Protein AF-A0A384LQB0-F1 (afdb_monomer)

Foldseek 3Di:
DPDFDKDWVVVVVVVVDDLPPPDVDQWQKFFAFPVRNPDTDRDDDPPTHTQKIWTDDDRWIKIAGCDPQKWKDWVNHTRDHRHIDTDDHGIMIIIRPGD

Mean predicted aligned error: 8.56 Å

Radius of gyration: 12.75 Å; Cα contacts (8 Å, |Δi|>4): 185; chains: 1; bounding box: 32×28×35 Å

InterPro domains:
  IPR000253 Forkhead-associated (FHA) domain [PF00498] (53-96)
  IPR008984 SMAD/FHA domain superfamily [SSF49879] (56-97)

pLDDT: mean 71.4, std 13.78, range [35.81, 89.88]

Structure (mmCIF, N/CA/C/O backbone):
data_AF-A0A384LQB0-F1
#
_entry.id   AF-A0A384LQB0-F1
#
loop_
_atom_site.group_PDB
_atom_site.id
_atom_site.type_symbol
_atom_site.label_atom_id
_atom_site.label_alt_id
_atom_site.label_comp_id
_atom_site.label_asym_id
_atom_site.label_entity_id
_atom_site.label_seq_id
_atom_site.pdbx_PDB_ins_code
_atom_site.Cartn_x
_atom_site.Cartn_y
_atom_site.Cartn_z
_atom_site.occupancy
_atom_site.B_iso_or_equiv
_atom_site.auth_seq_id
_atom_site.auth_comp_id
_atom_site.auth_asym_id
_atom_site.auth_atom_id
_atom_site.pdbx_PDB_model_num
ATOM 1 N N . MET A 1 1 ? -3.043 -16.211 -15.222 1.00 35.81 1 MET A N 1
ATOM 2 C CA . MET A 1 1 ? -3.783 -15.236 -14.394 1.00 35.81 1 MET A CA 1
ATOM 3 C C . MET A 1 1 ? -2.818 -14.682 -13.365 1.00 35.81 1 MET A C 1
ATOM 5 O O . MET A 1 1 ? -2.231 -15.481 -12.644 1.00 35.81 1 MET A O 1
ATOM 9 N N . LYS A 1 2 ? -2.581 -13.364 -13.353 1.00 44.59 2 LYS A N 1
ATOM 10 C CA . LYS A 1 2 ? -1.861 -12.737 -12.237 1.00 44.59 2 LYS A CA 1
ATOM 11 C C . LYS A 1 2 ? -2.767 -12.831 -11.001 1.00 44.59 2 LYS A C 1
ATOM 13 O O . LYS A 1 2 ? -3.976 -12.665 -11.155 1.00 44.59 2 LYS A O 1
ATOM 18 N N . PRO A 1 3 ? -2.239 -13.181 -9.823 1.00 44.94 3 PRO A N 1
ATOM 19 C CA . PRO A 1 3 ? -3.053 -13.225 -8.620 1.00 44.94 3 PRO A CA 1
ATOM 20 C C . PRO A 1 3 ? -3.556 -11.806 -8.310 1.00 44.94 3 PRO A C 1
ATOM 22 O O . PRO A 1 3 ? -2.745 -10.897 -8.160 1.00 44.94 3 PRO A O 1
ATOM 25 N N . ASN A 1 4 ? -4.879 -11.623 -8.227 1.00 49.72 4 ASN A N 1
ATOM 26 C CA . ASN A 1 4 ? -5.457 -10.455 -7.562 1.00 49.72 4 ASN A CA 1
ATOM 27 C C . ASN A 1 4 ? -5.171 -10.635 -6.073 1.00 49.72 4 ASN A C 1
ATOM 29 O O . ASN A 1 4 ? -5.742 -11.519 -5.432 1.00 49.72 4 ASN A O 1
ATOM 33 N N . ILE A 1 5 ? -4.205 -9.881 -5.553 1.00 56.53 5 ILE A N 1
ATOM 34 C CA . ILE A 1 5 ? -3.822 -9.953 -4.147 1.00 56.53 5 ILE A CA 1
ATOM 35 C C . ILE A 1 5 ? -4.367 -8.712 -3.457 1.00 56.53 5 ILE A C 1
ATOM 37 O O . ILE A 1 5 ? -3.813 -7.621 -3.562 1.00 56.53 5 ILE A O 1
ATOM 41 N N . THR A 1 6 ? -5.448 -8.918 -2.723 1.00 55.78 6 THR A N 1
ATOM 42 C CA . THR A 1 6 ? -6.064 -7.923 -1.855 1.00 55.78 6 THR A CA 1
ATOM 43 C C . THR A 1 6 ? -5.286 -7.826 -0.534 1.00 55.78 6 THR A C 1
ATOM 45 O O . THR A 1 6 ? -4.965 -8.838 0.102 1.00 55.78 6 THR A O 1
ATOM 48 N N . TRP A 1 7 ? -4.974 -6.606 -0.110 1.00 59.34 7 TRP A N 1
ATOM 49 C CA . TRP A 1 7 ? -4.277 -6.269 1.129 1.00 59.34 7 TRP A CA 1
ATOM 50 C C . TRP A 1 7 ? -5.161 -5.377 2.000 1.00 59.34 7 TRP A C 1
ATOM 52 O O . TRP A 1 7 ? -5.526 -4.282 1.611 1.00 59.34 7 TRP A O 1
ATOM 62 N N . GLY A 1 8 ? -5.494 -5.814 3.214 1.00 56.88 8 GLY A N 1
ATOM 63 C CA . GLY A 1 8 ? -6.117 -4.929 4.203 1.00 56.88 8 GLY A CA 1
ATOM 64 C C . GLY A 1 8 ? -5.057 -4.204 5.031 1.00 56.88 8 GLY A C 1
ATOM 65 O O . GLY A 1 8 ? -4.035 -4.813 5.371 1.00 56.88 8 GLY A O 1
ATOM 66 N N . LEU A 1 9 ? -5.317 -2.957 5.439 1.00 61.59 9 LEU A N 1
ATOM 67 C CA . LEU A 1 9 ? -4.462 -2.239 6.402 1.00 61.59 9 LEU A CA 1
ATOM 68 C C . LEU A 1 9 ? -4.221 -3.066 7.683 1.00 61.59 9 LEU A C 1
ATOM 70 O O . LEU A 1 9 ? -3.111 -3.109 8.206 1.00 61.59 9 LEU A O 1
ATOM 74 N N . GLN A 1 10 ? -5.219 -3.842 8.111 1.00 58.44 10 GLN A N 1
ATOM 75 C CA . GLN A 1 10 ? -5.114 -4.776 9.239 1.00 58.44 10 GLN A CA 1
ATOM 76 C C . GLN A 1 10 ? -4.007 -5.826 9.073 1.00 58.44 10 GLN A C 1
ATOM 78 O O . GLN A 1 10 ? -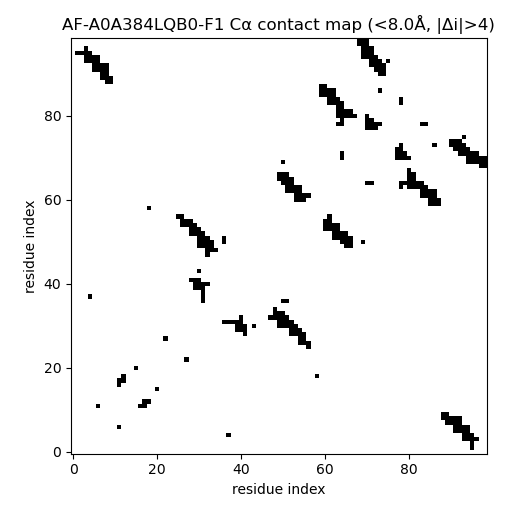3.399 -6.244 10.055 1.00 58.44 10 GLN A O 1
ATOM 83 N N . LYS A 1 11 ? -3.703 -6.259 7.844 1.00 60.44 11 LYS A N 1
ATOM 84 C CA . LYS A 1 11 ? -2.625 -7.224 7.585 1.00 60.44 11 LYS A CA 1
ATOM 85 C C . LYS A 1 11 ? -1.253 -6.572 7.750 1.00 60.44 11 LYS A C 1
ATOM 87 O O . LYS A 1 11 ? -0.345 -7.196 8.289 1.00 60.44 11 LYS A O 1
ATOM 92 N N . ILE A 1 12 ? -1.122 -5.310 7.342 1.00 61.00 12 ILE A N 1
ATOM 93 C CA . ILE A 1 12 ? 0.071 -4.488 7.590 1.00 61.00 12 ILE A CA 1
ATOM 94 C C . ILE A 1 12 ? 0.259 -4.328 9.107 1.00 61.00 12 ILE A C 1
ATOM 96 O O . ILE A 1 12 ? 1.338 -4.619 9.626 1.00 61.00 12 ILE A O 1
ATOM 100 N N . GLN A 1 13 ? -0.819 -4.011 9.830 1.00 58.31 13 GLN A N 1
ATOM 101 C CA . GLN A 1 13 ? -0.826 -3.927 11.293 1.00 58.31 13 GLN A CA 1
ATOM 102 C C . GLN A 1 13 ? -0.467 -5.258 11.976 1.00 58.31 13 GLN A C 1
ATOM 104 O O . GLN A 1 13 ? 0.340 -5.267 12.907 1.00 58.31 13 GLN A O 1
ATOM 109 N N . ALA A 1 14 ? -0.959 -6.394 11.472 1.00 55.53 14 ALA A N 1
ATOM 110 C CA . ALA A 1 14 ? -0.641 -7.730 11.985 1.00 55.53 14 ALA A CA 1
ATOM 111 C C . ALA A 1 14 ? 0.844 -8.113 11.835 1.00 55.53 14 ALA A C 1
ATOM 113 O O . ALA A 1 14 ? 1.352 -8.924 12.607 1.00 55.53 14 ALA A O 1
ATOM 114 N N . HIS A 1 15 ? 1.565 -7.501 10.891 1.00 58.78 15 HIS A N 1
ATOM 115 C CA . HIS A 1 15 ? 3.020 -7.632 10.759 1.00 58.78 15 HIS A CA 1
ATOM 116 C C . HIS A 1 15 ? 3.808 -6.704 11.710 1.00 58.78 15 HIS A C 1
ATOM 118 O O . HIS A 1 15 ? 5.012 -6.521 11.533 1.00 58.78 15 HIS A O 1
ATOM 124 N N . GLY A 1 16 ? 3.156 -6.147 12.740 1.00 51.03 16 GLY A N 1
ATOM 125 C CA . GLY A 1 16 ? 3.778 -5.328 13.790 1.00 51.03 16 GLY A CA 1
ATOM 126 C C . GLY A 1 16 ? 3.745 -3.819 13.528 1.00 51.03 16 GLY A C 1
ATOM 127 O O . GLY A 1 16 ? 4.444 -3.059 14.199 1.00 51.03 16 GLY A O 1
ATOM 128 N N . ILE A 1 17 ? 2.955 -3.374 12.551 1.00 58.12 17 ILE A N 1
ATOM 129 C CA . ILE A 1 17 ? 2.885 -1.977 12.102 1.00 58.12 17 ILE A CA 1
ATOM 130 C C . ILE A 1 17 ? 1.576 -1.351 12.588 1.00 58.12 17 ILE A C 1
ATOM 132 O O . ILE A 1 17 ? 0.664 -1.107 11.809 1.00 58.12 17 ILE A O 1
ATOM 136 N N . ALA A 1 18 ? 1.449 -1.142 13.894 1.00 57.41 18 ALA A N 1
ATOM 137 C CA . ALA A 1 18 ? 0.250 -0.566 14.487 1.00 57.41 18 ALA A CA 1
ATOM 138 C C . ALA A 1 18 ? 0.162 0.956 14.272 1.00 57.41 18 ALA A C 1
ATOM 140 O O . ALA A 1 18 ? 1.166 1.654 14.096 1.00 57.41 18 ALA A O 1
ATOM 141 N N . ASP A 1 19 ? -1.053 1.494 14.398 1.00 55.06 19 ASP A N 1
ATOM 142 C CA . ASP A 1 19 ? -1.332 2.936 14.368 1.00 55.06 19 ASP A CA 1
ATOM 143 C C . ASP A 1 19 ? -0.683 3.708 15.517 1.00 55.06 19 ASP A C 1
ATOM 145 O O . ASP A 1 19 ? -0.708 4.928 1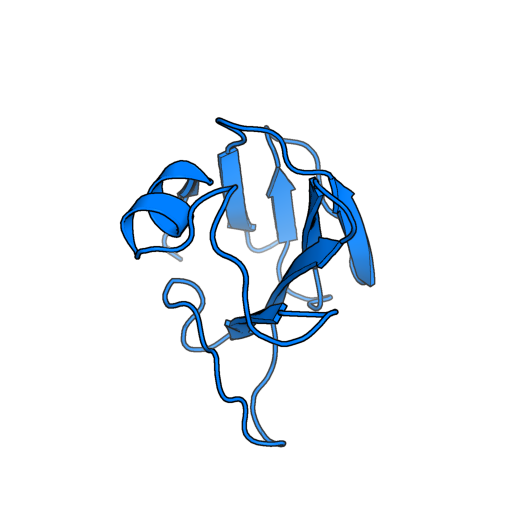5.527 1.00 55.06 19 ASP A O 1
ATOM 149 N N . ASN A 1 20 ? 0.006 3.062 16.448 1.00 52.47 20 ASN A N 1
ATOM 150 C CA . ASN A 1 20 ? 0.813 3.710 17.480 1.00 52.47 20 ASN A CA 1
ATOM 151 C C . ASN A 1 20 ? 2.299 3.327 17.416 1.00 52.47 20 ASN A C 1
ATOM 153 O O . ASN A 1 20 ? 3.059 3.737 18.294 1.00 52.47 20 ASN A O 1
ATOM 157 N N . THR A 1 21 ? 2.734 2.563 16.405 1.00 54.91 21 THR A N 1
ATOM 158 C CA . THR A 1 21 ? 4.153 2.243 16.238 1.00 54.91 21 THR A CA 1
ATOM 159 C C . THR A 1 21 ? 4.909 3.534 15.926 1.00 54.91 21 THR A C 1
ATOM 161 O O . THR A 1 21 ? 4.832 4.070 14.818 1.00 54.91 21 THR A O 1
ATOM 164 N N . ILE A 1 22 ? 5.630 4.049 16.927 1.00 48.88 22 ILE A N 1
ATOM 165 C CA . ILE A 1 22 ? 6.565 5.163 16.774 1.00 48.88 22 ILE A CA 1
ATOM 166 C C . ILE A 1 22 ? 7.801 4.597 16.094 1.00 48.88 22 ILE A C 1
ATOM 168 O O . ILE A 1 22 ? 8.670 3.988 16.721 1.00 48.88 22 ILE A O 1
ATOM 172 N N . TYR A 1 23 ? 7.872 4.777 14.787 1.00 54.31 23 TYR A N 1
ATOM 173 C CA . TYR A 1 23 ? 9.116 4.567 14.080 1.00 54.31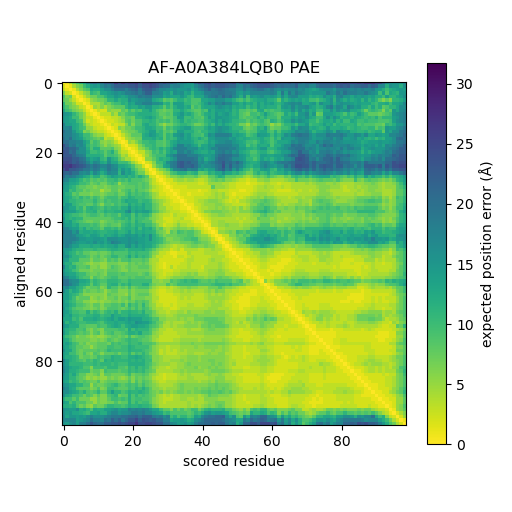 23 TYR A CA 1
ATOM 174 C C . TYR A 1 23 ? 10.044 5.737 14.397 1.00 54.31 23 TYR A C 1
ATOM 176 O O . TYR A 1 23 ? 9.632 6.892 14.346 1.00 54.31 23 TYR A O 1
ATOM 184 N N . ALA A 1 24 ? 11.290 5.438 14.767 1.00 45.06 24 ALA A N 1
ATOM 185 C CA . ALA A 1 24 ? 12.245 6.391 15.344 1.00 45.06 24 ALA A CA 1
ATOM 186 C C . ALA A 1 24 ? 12.670 7.551 14.412 1.00 45.06 24 ALA A C 1
ATOM 188 O O . ALA A 1 24 ? 13.578 8.306 14.741 1.00 45.06 24 ALA A O 1
ATOM 189 N N . THR A 1 25 ? 12.043 7.691 13.246 1.00 47.28 25 THR A N 1
ATOM 190 C CA . THR A 1 25 ? 12.294 8.746 12.264 1.00 47.28 25 THR A CA 1
ATOM 191 C C . THR A 1 25 ? 10.961 9.223 11.695 1.00 47.28 25 THR A C 1
ATOM 193 O O . THR A 1 25 ? 10.170 8.420 11.187 1.00 47.28 25 THR A O 1
ATOM 196 N N . GLU A 1 26 ? 10.711 10.534 11.766 1.00 45.78 26 GLU A N 1
ATOM 197 C CA . GLU A 1 26 ? 9.756 11.187 10.866 1.00 45.78 26 GLU A CA 1
ATOM 198 C C . GLU A 1 26 ? 10.008 10.698 9.430 1.00 45.78 26 GLU A C 1
ATOM 200 O O . GLU A 1 26 ? 11.156 10.604 8.996 1.00 45.78 26 GLU A O 1
ATOM 205 N N . GLY A 1 27 ? 8.943 10.354 8.700 1.00 55.94 27 GLY A N 1
ATOM 206 C CA . GLY A 1 27 ? 9.064 9.869 7.321 1.00 55.94 27 GLY A CA 1
ATOM 207 C C . GLY A 1 27 ? 9.307 8.366 7.182 1.00 55.94 27 GLY A C 1
ATOM 208 O O . GLY A 1 27 ? 9.887 7.932 6.190 1.00 55.94 27 GLY A O 1
ATOM 209 N N . THR A 1 28 ? 8.856 7.551 8.140 1.00 66.50 28 THR A N 1
ATOM 210 C CA . THR A 1 28 ? 8.906 6.095 7.971 1.00 66.50 28 THR A CA 1
ATOM 211 C C . THR A 1 28 ? 8.038 5.647 6.804 1.00 66.50 28 THR A C 1
ATOM 213 O O . THR A 1 28 ? 6.818 5.830 6.794 1.00 66.50 28 THR A O 1
ATOM 216 N N . GLN A 1 29 ? 8.716 5.054 5.826 1.00 74.12 29 GLN A N 1
ATOM 217 C CA . GLN A 1 29 ? 8.154 4.539 4.592 1.00 74.12 29 GLN A CA 1
ATOM 218 C C . GLN A 1 29 ? 8.229 3.016 4.587 1.00 74.12 29 GLN A C 1
ATOM 220 O O . GLN A 1 29 ? 9.280 2.419 4.820 1.00 74.12 29 GLN A O 1
ATOM 225 N N . ILE A 1 30 ? 7.101 2.394 4.288 1.00 78.06 30 ILE A N 1
ATOM 226 C CA . ILE A 1 30 ? 6.995 0.978 3.975 1.00 78.06 30 ILE A CA 1
ATOM 227 C C . ILE A 1 30 ? 6.942 0.879 2.462 1.00 78.06 30 ILE A C 1
ATOM 229 O O . ILE A 1 30 ? 6.088 1.497 1.825 1.00 78.06 30 ILE A O 1
ATOM 233 N N . ILE A 1 31 ? 7.848 0.103 1.889 1.00 79.56 31 ILE A N 1
ATOM 234 C CA . ILE A 1 31 ? 7.960 -0.039 0.444 1.00 79.56 31 ILE A CA 1
ATOM 235 C C . ILE A 1 31 ? 7.460 -1.413 0.027 1.00 79.56 31 ILE A C 1
ATOM 237 O O . ILE A 1 31 ? 7.798 -2.424 0.634 1.00 79.56 31 ILE A O 1
ATOM 241 N N . PHE A 1 32 ? 6.699 -1.444 -1.056 1.00 79.38 32 PHE A N 1
ATOM 242 C CA . PHE A 1 32 ? 6.341 -2.660 -1.770 1.00 79.38 32 PHE A CA 1
ATOM 243 C C . PHE A 1 32 ? 6.968 -2.558 -3.147 1.00 79.38 32 PHE A C 1
ATOM 245 O O . PHE A 1 32 ? 6.825 -1.546 -3.839 1.00 79.38 32 PHE A O 1
ATOM 252 N N . THR A 1 33 ? 7.716 -3.581 -3.530 1.00 81.31 33 THR A N 1
ATOM 253 C CA . THR A 1 33 ? 8.469 -3.589 -4.784 1.00 81.31 33 THR A CA 1
ATOM 254 C C . THR A 1 33 ? 7.683 -4.344 -5.843 1.00 81.31 33 THR A C 1
ATOM 256 O O . THR A 1 33 ? 6.819 -5.156 -5.520 1.00 81.31 33 THR A O 1
ATOM 259 N N . VAL A 1 34 ? 8.007 -4.139 -7.118 1.00 76.88 34 VAL A N 1
ATOM 260 C CA . VAL A 1 34 ? 7.381 -4.913 -8.208 1.00 76.88 34 VAL A CA 1
ATOM 261 C C . VAL A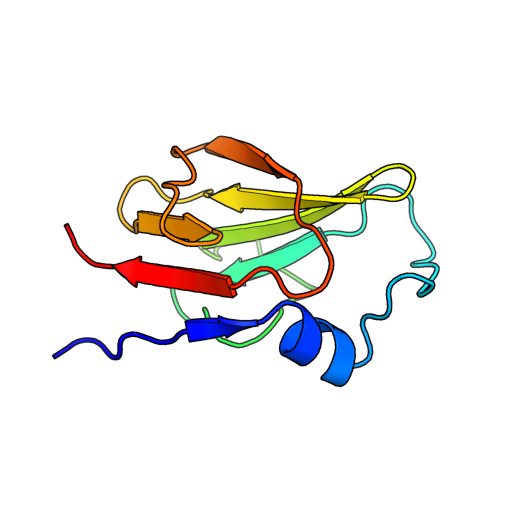 1 34 ? 7.625 -6.423 -8.043 1.00 76.88 34 VAL A C 1
ATOM 263 O O . VAL A 1 34 ? 6.777 -7.231 -8.411 1.00 76.88 34 VAL A O 1
ATOM 266 N N . THR A 1 35 ? 8.774 -6.815 -7.482 1.00 75.06 35 THR A N 1
ATOM 267 C CA . THR A 1 35 ? 9.176 -8.222 -7.311 1.00 75.06 35 THR A CA 1
ATOM 268 C C . THR A 1 35 ? 8.674 -8.863 -6.019 1.00 75.06 35 THR A C 1
ATOM 270 O O . THR A 1 35 ? 8.480 -10.077 -5.988 1.00 75.06 35 THR A O 1
ATOM 273 N N . SER A 1 36 ? 8.433 -8.061 -4.981 1.00 70.62 36 SER A N 1
ATOM 274 C CA . SER A 1 36 ? 7.915 -8.487 -3.678 1.00 70.62 36 SER A CA 1
ATOM 275 C C . SER A 1 36 ? 6.762 -7.585 -3.224 1.00 70.62 36 SER A C 1
ATOM 277 O O . SER A 1 36 ? 6.835 -6.952 -2.171 1.00 70.62 36 SER A O 1
ATOM 279 N N . PRO A 1 37 ? 5.664 -7.512 -3.986 1.00 65.12 37 PRO A N 1
ATOM 280 C CA . PRO A 1 37 ? 4.580 -6.578 -3.704 1.00 65.12 37 PRO A CA 1
ATOM 281 C C . PRO A 1 37 ? 3.687 -6.984 -2.533 1.00 65.12 37 PRO A C 1
ATOM 283 O O . PRO A 1 37 ? 2.775 -6.263 -2.149 1.00 65.12 37 PRO A O 1
ATOM 286 N N . TRP A 1 38 ? 3.936 -8.163 -1.973 1.00 64.56 38 TRP A N 1
ATOM 287 C CA . TRP A 1 38 ? 3.221 -8.733 -0.839 1.00 64.56 38 TRP A CA 1
ATOM 288 C C . TRP A 1 38 ? 4.092 -8.784 0.424 1.00 64.56 38 TRP A C 1
ATOM 290 O O . TRP A 1 38 ? 3.696 -9.397 1.413 1.00 64.56 38 TRP A O 1
ATOM 300 N N . ILE A 1 39 ? 5.297 -8.206 0.402 1.00 69.69 39 ILE A N 1
ATOM 301 C CA . ILE A 1 39 ? 6.194 -8.183 1.561 1.00 69.69 39 ILE A CA 1
ATOM 302 C C . ILE A 1 39 ? 6.648 -6.743 1.780 1.00 69.69 39 ILE A C 1
ATOM 304 O O . ILE A 1 39 ? 7.246 -6.171 0.869 1.00 69.69 39 ILE A O 1
ATOM 308 N N . PRO A 1 40 ? 6.404 -6.158 2.966 1.00 70.56 40 PRO A N 1
ATOM 309 C CA . PRO A 1 40 ? 6.942 -4.848 3.280 1.00 70.56 40 PRO A CA 1
ATOM 310 C C . PRO A 1 40 ? 8.473 -4.905 3.283 1.00 70.56 40 PRO A C 1
ATOM 312 O O . PRO A 1 40 ? 9.089 -5.741 3.949 1.00 70.56 40 PRO A O 1
ATOM 315 N N . VAL A 1 41 ? 9.085 -3.996 2.536 1.00 73.94 41 VAL A N 1
ATOM 316 C CA . VAL A 1 41 ? 10.529 -3.805 2.457 1.00 73.94 41 VAL A CA 1
ATOM 317 C C . VAL A 1 41 ? 10.883 -2.523 3.202 1.00 73.94 41 VAL A C 1
ATOM 319 O O . VAL A 1 41 ? 10.370 -1.450 2.897 1.00 73.94 41 VAL A O 1
ATOM 322 N N . PHE A 1 42 ? 11.775 -2.642 4.186 1.00 68.62 42 PHE A N 1
ATOM 323 C CA . PHE A 1 42 ? 12.248 -1.516 5.007 1.00 68.62 42 PHE A CA 1
ATOM 324 C C . PHE A 1 42 ? 13.638 -1.014 4.597 1.00 68.62 42 PHE A C 1
ATOM 326 O O . PHE A 1 42 ? 14.072 0.049 5.027 1.00 68.62 42 PHE A O 1
ATOM 333 N N . LYS A 1 43 ? 14.356 -1.793 3.782 1.00 68.19 43 LYS A N 1
ATOM 334 C CA . LYS A 1 43 ? 15.643 -1.422 3.192 1.00 68.19 43 LYS A CA 1
ATOM 335 C C . LYS A 1 43 ? 15.578 -1.675 1.699 1.00 68.19 43 LYS A C 1
ATOM 337 O O . LYS A 1 43 ? 15.460 -2.821 1.273 1.00 68.19 43 LYS A O 1
ATOM 342 N N . VAL A 1 44 ? 15.641 -0.602 0.930 1.00 67.75 44 VAL A N 1
ATOM 343 C CA . VAL A 1 44 ? 15.739 -0.643 -0.527 1.00 67.75 44 VAL A CA 1
ATOM 344 C C . VAL A 1 44 ? 17.186 -0.409 -0.934 1.00 67.75 44 VAL A C 1
ATOM 346 O O . VAL A 1 44 ? 17.861 0.441 -0.362 1.00 67.75 44 VAL A O 1
ATOM 349 N N . ASN A 1 45 ? 17.642 -1.180 -1.916 1.00 72.81 45 ASN A N 1
ATOM 350 C CA . ASN A 1 45 ? 18.857 -0.879 -2.666 1.00 72.81 45 ASN A CA 1
ATOM 351 C C . ASN A 1 45 ? 18.464 -0.030 -3.887 1.00 72.81 45 ASN A C 1
ATOM 353 O O . ASN A 1 45 ? 17.320 -0.122 -4.337 1.00 72.81 45 ASN A O 1
ATOM 357 N N . ASP A 1 46 ? 19.401 0.731 -4.454 1.00 69.62 46 ASP A N 1
ATOM 358 C CA . ASP A 1 46 ? 19.125 1.679 -5.550 1.00 69.62 46 ASP 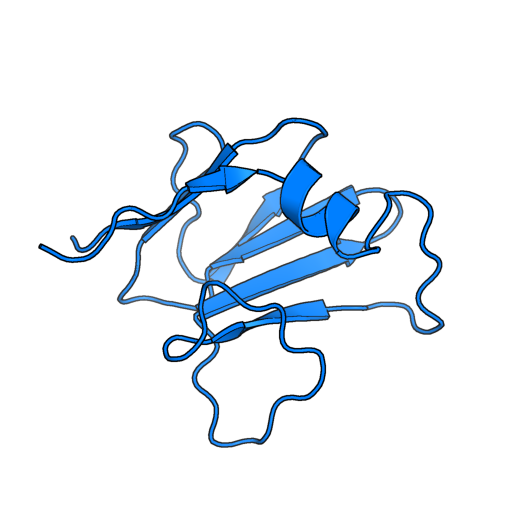A CA 1
ATOM 359 C C . ASP A 1 46 ? 18.511 1.027 -6.808 1.00 69.62 46 ASP A C 1
ATOM 361 O O . ASP A 1 46 ? 17.763 1.666 -7.542 1.00 69.62 46 ASP A O 1
ATOM 365 N N . ASP A 1 47 ? 18.749 -0.269 -7.025 1.00 74.06 47 ASP A N 1
ATOM 366 C CA . ASP A 1 47 ? 18.247 -1.014 -8.191 1.00 74.06 47 ASP A CA 1
ATOM 367 C C . ASP A 1 47 ? 16.797 -1.519 -8.049 1.00 74.06 47 ASP A C 1
ATOM 369 O O . ASP A 1 47 ? 16.252 -2.172 -8.948 1.00 74.06 47 ASP A O 1
ATOM 373 N N . VAL A 1 48 ? 16.149 -1.281 -6.907 1.00 74.69 48 VAL A N 1
ATOM 374 C CA . VAL A 1 48 ? 14.832 -1.853 -6.614 1.00 74.69 48 VAL A CA 1
ATOM 375 C C . VAL A 1 48 ? 13.711 -0.972 -7.166 1.00 74.69 48 VAL A C 1
ATOM 377 O O . VAL A 1 48 ? 13.491 0.148 -6.715 1.00 74.69 48 VAL A O 1
ATOM 380 N N . LYS A 1 49 ? 12.912 -1.522 -8.090 1.00 81.06 49 LYS A N 1
ATOM 381 C CA . LYS A 1 49 ? 11.687 -0.866 -8.574 1.00 81.06 49 LYS A CA 1
ATOM 382 C C . LYS A 1 49 ? 10.599 -0.865 -7.497 1.00 81.06 49 LYS A C 1
ATOM 384 O O . LYS A 1 49 ? 10.002 -1.908 -7.203 1.00 81.06 49 LYS A O 1
ATOM 389 N N . ILE A 1 50 ? 10.332 0.313 -6.944 1.00 80.81 50 ILE A N 1
ATOM 390 C CA . ILE A 1 50 ? 9.246 0.561 -5.993 1.00 80.81 50 ILE A CA 1
ATOM 391 C C . ILE A 1 50 ? 7.915 0.607 -6.748 1.00 80.81 50 ILE A C 1
ATOM 393 O O . ILE A 1 50 ? 7.798 1.272 -7.772 1.00 80.81 50 ILE A O 1
ATOM 397 N N . ALA A 1 51 ? 6.918 -0.107 -6.237 1.00 80.31 51 ALA A N 1
ATOM 398 C CA . ALA A 1 51 ? 5.562 -0.108 -6.768 1.00 80.31 51 ALA A CA 1
ATOM 399 C C . ALA A 1 51 ? 4.603 0.705 -5.894 1.00 80.31 51 ALA A C 1
ATOM 401 O O . ALA A 1 51 ? 3.846 1.522 -6.409 1.00 80.31 51 ALA A O 1
ATOM 402 N N . LEU A 1 52 ? 4.657 0.510 -4.575 1.00 83.75 52 LEU A N 1
ATOM 403 C CA . LEU A 1 52 ? 3.846 1.255 -3.616 1.00 83.75 52 LEU A CA 1
ATOM 404 C C . LEU A 1 52 ? 4.692 1.719 -2.443 1.00 83.75 52 LEU A C 1
ATOM 406 O O . LEU A 1 52 ? 5.627 1.038 -2.013 1.00 83.75 52 LEU A O 1
ATOM 410 N N . THR A 1 53 ? 4.307 2.857 -1.887 1.00 85.38 53 THR A N 1
ATOM 411 C CA . THR A 1 53 ? 4.840 3.345 -0.620 1.00 85.38 53 THR A CA 1
ATOM 412 C C . THR A 1 53 ? 3.687 3.615 0.331 1.00 85.38 53 THR A C 1
ATOM 414 O O . THR A 1 53 ? 2.766 4.343 -0.025 1.00 85.38 53 THR A O 1
ATOM 417 N N . LEU A 1 54 ? 3.746 3.065 1.544 1.00 84.88 54 LEU A N 1
ATOM 418 C CA . LEU A 1 54 ? 2.940 3.544 2.661 1.00 84.88 54 LEU A CA 1
ATOM 419 C C . LEU A 1 54 ? 3.806 4.424 3.550 1.00 84.88 54 LEU A C 1
ATOM 421 O O . LEU A 1 54 ? 4.831 3.978 4.057 1.00 84.88 54 LEU A O 1
ATOM 425 N N . THR A 1 55 ? 3.400 5.669 3.743 1.00 83.19 55 THR A N 1
ATOM 426 C CA . THR A 1 55 ? 4.087 6.606 4.629 1.00 83.19 55 THR A CA 1
ATOM 427 C C . THR A 1 55 ? 3.156 7.024 5.744 1.00 83.19 55 THR A C 1
ATOM 429 O O . THR A 1 55 ? 1.971 7.286 5.523 1.00 83.19 55 THR A O 1
ATOM 432 N N . ARG A 1 56 ? 3.705 7.128 6.948 1.00 77.69 56 ARG A N 1
ATOM 433 C CA . ARG A 1 56 ? 3.002 7.751 8.061 1.00 77.69 56 ARG A CA 1
ATOM 434 C C . ARG A 1 56 ? 3.384 9.225 8.135 1.00 77.69 56 ARG A C 1
ATOM 436 O O . ARG A 1 56 ? 4.570 9.547 8.173 1.00 77.69 56 ARG A O 1
ATOM 443 N N . HIS A 1 57 ? 2.391 10.107 8.133 1.00 76.81 57 HIS A N 1
ATOM 444 C CA . HIS A 1 57 ? 2.583 11.547 8.298 1.00 76.81 57 HIS A CA 1
ATOM 445 C C . HIS A 1 57 ? 1.579 12.073 9.320 1.00 76.81 57 HIS A C 1
ATOM 447 O O . HIS A 1 57 ? 0.379 11.823 9.178 1.00 76.81 57 HIS A O 1
ATOM 453 N N . GLU A 1 58 ? 2.084 12.790 10.327 1.00 76.56 58 GLU A N 1
ATOM 454 C CA . GLU A 1 58 ? 1.331 13.272 11.493 1.00 76.56 58 GLU A CA 1
ATOM 455 C C . GLU A 1 58 ? 0.633 12.105 12.222 1.00 76.56 58 GLU A C 1
ATOM 457 O O . GLU A 1 58 ? 1.285 11.385 12.976 1.00 76.56 58 GLU A O 1
ATOM 462 N N . GLU A 1 59 ? -0.640 11.825 11.955 1.00 73.19 59 GLU A N 1
ATOM 463 C CA . GLU A 1 59 ? -1.377 10.692 12.549 1.00 73.19 59 GLU A CA 1
ATOM 464 C C . GLU A 1 59 ? -2.115 9.840 11.508 1.00 73.19 59 GLU A C 1
ATOM 466 O O . GLU A 1 59 ? -2.942 9.001 11.851 1.00 73.19 59 GLU A O 1
ATOM 471 N N . ALA A 1 60 ? -1.822 10.040 10.222 1.00 78.12 60 ALA A N 1
ATOM 472 C CA . ALA A 1 60 ? -2.483 9.329 9.138 1.00 78.12 60 ALA A CA 1
ATOM 473 C C . ALA A 1 60 ? -1.503 8.472 8.335 1.00 78.12 60 ALA A C 1
ATOM 475 O O . ALA A 1 60 ? -0.355 8.855 8.078 1.00 78.12 60 ALA A O 1
ATOM 476 N N . TRP A 1 61 ? -2.001 7.322 7.889 1.00 83.75 61 TRP A N 1
ATOM 477 C CA . TRP A 1 61 ? -1.361 6.534 6.850 1.00 83.75 61 TRP A CA 1
ATOM 478 C C . TRP A 1 61 ? -1.720 7.098 5.484 1.00 83.75 61 TRP A C 1
ATOM 480 O O . TRP A 1 61 ? -2.865 7.460 5.216 1.00 83.75 61 TRP A O 1
ATOM 490 N N . TRP A 1 62 ? -0.728 7.154 4.610 1.00 86.88 62 TRP A N 1
ATOM 491 C CA . TRP A 1 62 ? -0.889 7.556 3.224 1.00 86.88 62 TRP A CA 1
ATOM 492 C C . TRP A 1 62 ? -0.299 6.481 2.333 1.00 86.88 62 TRP A C 1
ATOM 494 O O . TRP A 1 62 ? 0.824 6.040 2.574 1.00 86.88 62 TRP A O 1
ATOM 504 N N . ILE A 1 63 ? -1.028 6.093 1.296 1.00 87.25 63 ILE A N 1
ATOM 505 C CA . ILE A 1 63 ? -0.527 5.230 0.231 1.00 87.25 63 ILE A CA 1
ATOM 506 C C . ILE A 1 63 ? -0.164 6.073 -0.986 1.00 87.25 63 ILE A C 1
ATOM 508 O O . ILE A 1 63 ? -0.878 7.014 -1.328 1.00 87.25 63 ILE A O 1
ATOM 512 N N . ILE A 1 64 ? 0.950 5.741 -1.630 1.00 88.56 64 ILE A N 1
ATOM 513 C CA . ILE A 1 64 ? 1.431 6.371 -2.857 1.00 88.56 64 ILE A CA 1
ATOM 514 C C . ILE A 1 64 ? 1.670 5.272 -3.884 1.00 88.56 64 ILE A C 1
ATOM 516 O O . ILE A 1 64 ? 2.467 4.362 -3.637 1.00 88.56 64 ILE A O 1
ATOM 520 N N . ASN A 1 65 ? 1.009 5.375 -5.036 1.00 86.94 65 ASN A N 1
ATOM 521 C CA . ASN A 1 65 ? 1.302 4.526 -6.184 1.00 86.94 65 ASN A CA 1
ATOM 522 C C . ASN A 1 65 ? 2.534 5.058 -6.913 1.00 86.94 65 ASN A C 1
ATOM 524 O O . ASN A 1 65 ? 2.456 6.069 -7.593 1.00 86.94 65 ASN A O 1
ATOM 528 N N . GLN A 1 66 ? 3.678 4.396 -6.771 1.00 85.25 66 GLN A N 1
ATOM 529 C CA . GLN A 1 66 ? 4.919 4.794 -7.451 1.00 85.25 66 GLN A CA 1
ATOM 530 C C . GLN A 1 66 ? 5.022 4.187 -8.858 1.00 85.25 66 GLN A C 1
ATOM 532 O O . GLN A 1 66 ? 5.990 4.432 -9.576 1.00 85.25 66 GLN A O 1
ATOM 537 N N . SER A 1 67 ? 4.046 3.369 -9.261 1.00 79.81 67 SER A N 1
ATOM 538 C CA . SER A 1 67 ? 4.037 2.711 -10.558 1.00 79.81 67 SER A CA 1
ATOM 539 C C . SER A 1 67 ? 3.112 3.401 -11.553 1.00 79.81 67 SER A C 1
ATOM 541 O O . SER A 1 67 ? 1.977 3.750 -11.244 1.00 79.81 67 SER A O 1
ATOM 543 N N . THR A 1 68 ? 3.582 3.522 -12.794 1.00 80.50 68 THR A N 1
ATOM 544 C CA . THR A 1 68 ? 2.759 3.869 -13.963 1.00 80.50 68 THR A CA 1
ATOM 545 C C . THR A 1 68 ? 2.228 2.639 -14.705 1.00 80.50 68 THR A C 1
ATOM 547 O O . THR A 1 68 ? 1.415 2.779 -15.612 1.00 80.50 68 THR A O 1
ATOM 550 N N . GLU A 1 69 ? 2.694 1.441 -14.345 1.00 77.38 69 GLU A N 1
ATOM 551 C CA . GLU A 1 69 ? 2.358 0.174 -15.010 1.00 77.38 69 GLU A CA 1
ATOM 552 C C . GLU A 1 69 ? 1.330 -0.648 -14.222 1.00 77.38 69 GLU A C 1
ATOM 554 O O . GLU A 1 69 ? 0.592 -1.440 -14.806 1.00 77.38 69 GLU A O 1
ATOM 559 N N . TYR A 1 70 ? 1.292 -0.482 -12.897 1.00 74.81 70 TYR A N 1
ATOM 560 C CA . TYR A 1 70 ? 0.409 -1.226 -12.003 1.00 74.81 70 TYR A CA 1
ATOM 561 C C . TYR A 1 70 ? -0.617 -0.289 -11.374 1.00 74.81 70 TYR A C 1
ATOM 563 O O . TYR A 1 70 ? -0.266 0.737 -10.788 1.00 74.81 70 TYR A O 1
ATOM 571 N N . CYS A 1 71 ? -1.892 -0.665 -11.467 1.00 78.75 71 CYS A N 1
ATOM 572 C CA . CYS A 1 71 ? -2.959 0.051 -10.788 1.00 78.75 71 CYS A CA 1
ATOM 573 C C . CYS A 1 71 ? -3.043 -0.385 -9.315 1.00 78.75 71 CYS A C 1
ATOM 575 O O . CYS A 1 71 ? -2.803 -1.548 -8.964 1.00 78.75 71 CYS A O 1
ATOM 577 N N . CYS A 1 72 ? -3.363 0.586 -8.464 1.00 82.75 72 CYS A N 1
ATO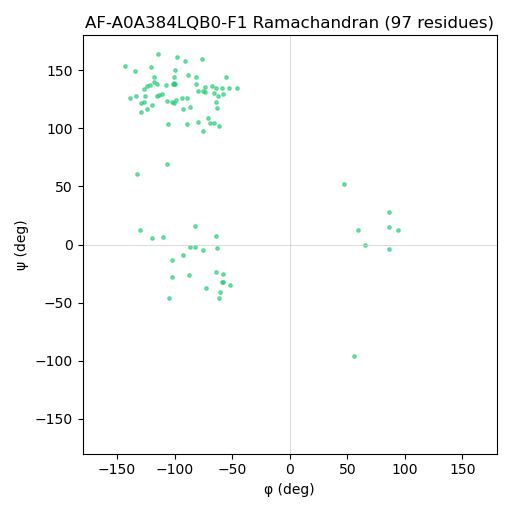M 578 C CA . CYS A 1 72 ? -3.672 0.417 -7.055 1.00 82.75 72 CYS A CA 1
ATOM 579 C C . CYS A 1 72 ? -5.054 1.011 -6.801 1.00 82.75 72 CYS A C 1
ATOM 581 O O . CYS A 1 72 ? -5.326 2.120 -7.267 1.00 82.75 72 CYS A O 1
ATOM 583 N N . THR A 1 73 ? -5.890 0.327 -6.032 1.00 86.00 73 THR A N 1
ATOM 584 C CA . THR A 1 73 ? -7.153 0.867 -5.530 1.00 86.00 73 THR A CA 1
ATOM 585 C C . THR A 1 73 ? -7.178 0.856 -4.008 1.00 86.00 73 THR A C 1
ATOM 587 O O . THR A 1 73 ? -6.511 0.044 -3.366 1.00 86.00 73 THR A O 1
ATOM 590 N N . VAL A 1 74 ? -7.941 1.779 -3.432 1.00 87.25 74 VAL A N 1
ATOM 591 C CA . VAL A 1 74 ? -8.346 1.787 -2.026 1.00 87.25 74 VAL A CA 1
ATOM 592 C C . VAL A 1 74 ? -9.867 1.833 -2.003 1.00 87.25 74 VAL A C 1
ATOM 594 O O . VAL A 1 74 ? -10.444 2.800 -2.493 1.00 87.25 74 VAL A O 1
ATOM 597 N N . ASN A 1 75 ? -10.525 0.804 -1.467 1.00 87.62 75 ASN A N 1
ATOM 598 C CA . ASN A 1 75 ? -11.988 0.666 -1.485 1.00 87.62 75 ASN A CA 1
ATOM 599 C C . ASN A 1 75 ? -12.577 0.952 -2.884 1.00 87.62 75 ASN A C 1
ATOM 601 O O . ASN A 1 75 ? -13.426 1.829 -3.040 1.00 87.62 75 ASN A O 1
ATOM 605 N N . ASP A 1 76 ? -12.046 0.280 -3.909 1.00 85.44 76 ASP A N 1
ATOM 606 C CA . ASP A 1 76 ? -12.394 0.457 -5.330 1.00 85.44 76 ASP A CA 1
ATOM 607 C C . ASP A 1 76 ? -12.041 1.826 -5.955 1.00 85.44 76 ASP A C 1
ATOM 609 O O . ASP A 1 76 ? -12.241 2.031 -7.154 1.00 85.44 76 ASP A O 1
ATOM 613 N N . GLN A 1 77 ? -11.465 2.769 -5.199 1.00 88.25 77 GLN A N 1
ATOM 614 C CA . GLN A 1 77 ? -11.005 4.057 -5.727 1.00 88.25 77 GLN A CA 1
ATOM 615 C C . GLN A 1 77 ? -9.565 3.966 -6.215 1.00 88.25 77 GLN A C 1
ATOM 617 O O . GLN A 1 77 ? -8.672 3.593 -5.460 1.00 88.25 77 GLN A O 1
ATOM 622 N N . ILE A 1 78 ? -9.320 4.352 -7.467 1.00 87.00 78 ILE A N 1
ATOM 623 C CA . ILE A 1 78 ? -7.980 4.328 -8.061 1.00 87.00 78 ILE A CA 1
ATOM 624 C C . ILE A 1 78 ? -7.065 5.341 -7.363 1.00 87.00 78 ILE A C 1
ATOM 626 O O . ILE A 1 78 ? -7.394 6.520 -7.222 1.00 87.00 78 ILE A O 1
ATOM 630 N N . VAL A 1 79 ? -5.880 4.878 -6.967 1.00 87.12 79 VAL A N 1
ATOM 631 C CA . VAL A 1 79 ? -4.765 5.727 -6.549 1.00 87.12 79 VAL A CA 1
ATOM 632 C C . VAL A 1 79 ? -3.945 6.057 -7.790 1.00 87.12 79 VAL A C 1
ATOM 634 O O . VAL A 1 79 ? -3.191 5.220 -8.301 1.00 87.12 79 VAL A O 1
ATOM 637 N N . GLU A 1 80 ? -4.111 7.285 -8.278 1.00 86.56 80 GLU A N 1
ATOM 638 C CA . GLU A 1 80 ? -3.388 7.781 -9.448 1.00 86.56 80 GLU A CA 1
ATOM 639 C C . GLU A 1 80 ? -1.863 7.650 -9.269 1.00 86.56 80 GLU A C 1
ATOM 641 O O . GLU A 1 80 ? -1.343 7.859 -8.164 1.00 86.56 80 GLU A O 1
ATOM 646 N N . PRO A 1 81 ? -1.110 7.339 -10.340 1.00 85.62 81 PRO A N 1
ATOM 647 C CA . PRO A 1 81 ? 0.345 7.280 -10.281 1.00 85.62 81 PRO A CA 1
ATOM 648 C C . PRO A 1 81 ? 0.945 8.569 -9.710 1.00 85.62 81 PRO A C 1
ATOM 650 O O . PRO A 1 81 ? 0.566 9.677 -10.091 1.00 85.62 81 PRO A O 1
ATOM 653 N N . HIS A 1 82 ? 1.901 8.419 -8.801 1.00 84.12 82 HIS A N 1
ATOM 654 C CA . HIS A 1 82 ? 2.593 9.461 -8.038 1.00 84.12 82 HIS A CA 1
ATOM 655 C C . HIS A 1 82 ? 1.692 10.346 -7.162 1.00 84.12 82 HIS A C 1
ATOM 657 O O . HIS A 1 82 ? 2.152 11.362 -6.637 1.00 84.12 82 HIS A O 1
ATOM 663 N N . HIS A 1 83 ? 0.429 9.964 -6.959 1.00 84.44 83 HIS A N 1
ATOM 664 C CA . HIS A 1 83 ? -0.477 10.645 -6.041 1.00 84.44 83 HIS A CA 1
ATOM 665 C C . HIS A 1 83 ? -0.571 9.897 -4.716 1.00 84.44 83 HIS A C 1
ATOM 667 O O . HIS A 1 83 ? -0.423 8.675 -4.648 1.00 84.44 83 HIS A O 1
ATOM 673 N N . ARG A 1 84 ? -0.826 10.659 -3.646 1.00 86.44 84 ARG A N 1
ATOM 674 C CA . ARG A 1 84 ? -1.062 10.115 -2.309 1.00 86.44 84 ARG A CA 1
ATOM 675 C C . ARG A 1 84 ? -2.553 10.054 -2.002 1.00 86.44 84 ARG A C 1
ATOM 677 O O . ARG A 1 84 ? -3.267 11.025 -2.247 1.00 86.44 84 ARG A O 1
ATOM 684 N N . MET A 1 85 ? -2.989 8.965 -1.387 1.00 89.88 85 MET A N 1
ATOM 685 C CA . MET A 1 85 ? -4.333 8.809 -0.836 1.00 89.88 85 MET A CA 1
ATOM 686 C C . MET A 1 85 ? -4.235 8.507 0.657 1.00 89.88 85 MET A C 1
ATOM 688 O O . MET A 1 85 ? -3.365 7.750 1.087 1.00 89.88 85 MET A O 1
ATOM 692 N N . ARG A 1 86 ? -5.094 9.140 1.459 1.00 88.38 86 ARG A N 1
ATOM 693 C CA . ARG A 1 86 ? -5.169 8.873 2.897 1.00 88.38 86 ARG A CA 1
ATOM 694 C C . ARG A 1 86 ? -5.848 7.526 3.119 1.00 88.38 86 ARG A C 1
ATOM 696 O O . ARG A 1 86 ? -6.884 7.277 2.514 1.00 88.38 86 ARG A O 1
ATOM 703 N N . LEU A 1 87 ? -5.287 6.720 4.009 1.00 85.88 87 LEU A N 1
ATOM 704 C CA . LEU A 1 87 ? -5.866 5.467 4.469 1.00 85.88 87 LEU A CA 1
ATOM 705 C C . LEU A 1 87 ? -6.524 5.649 5.836 1.00 85.88 87 LEU A C 1
ATOM 707 O O . LEU A 1 87 ? -6.016 6.373 6.700 1.00 85.88 87 LEU A O 1
ATOM 711 N N . ASN A 1 88 ? -7.629 4.947 6.025 1.00 84.19 88 ASN A N 1
ATOM 712 C CA . ASN A 1 88 ? -8.341 4.786 7.280 1.00 84.19 88 ASN A CA 1
ATOM 713 C C . ASN A 1 88 ? -8.284 3.325 7.736 1.00 84.19 88 ASN A C 1
ATOM 715 O O . ASN A 1 88 ? -7.982 2.408 6.967 1.00 84.19 88 ASN A O 1
ATOM 719 N N . GLU A 1 89 ? -8.595 3.104 9.010 1.00 77.31 89 GLU A N 1
ATOM 720 C CA . GLU A 1 89 ? -8.719 1.757 9.550 1.00 77.31 89 GLU A CA 1
ATOM 721 C C . GLU A 1 89 ? -9.781 0.954 8.784 1.00 77.31 89 GLU A C 1
ATOM 723 O O . GLU A 1 89 ? -10.904 1.411 8.587 1.00 77.31 89 GLU A O 1
ATOM 728 N N . GLY A 1 90 ? -9.411 -0.254 8.352 1.00 75.12 90 GLY A N 1
ATOM 729 C CA . GLY A 1 90 ? -10.294 -1.140 7.592 1.00 75.12 90 GLY A CA 1
ATOM 730 C C . GLY A 1 90 ? -10.299 -0.912 6.080 1.00 75.12 90 GLY A C 1
ATOM 731 O O . GLY A 1 90 ? -10.921 -1.710 5.380 1.00 75.12 90 GLY A O 1
ATOM 732 N N . ASP A 1 91 ? -9.579 0.093 5.569 1.00 84.25 91 ASP A N 1
ATOM 733 C CA . ASP A 1 91 ? -9.460 0.304 4.127 1.00 84.25 91 ASP A CA 1
ATOM 734 C C . ASP A 1 91 ? -8.849 -0.921 3.428 1.00 84.25 91 ASP A C 1
ATOM 736 O O . ASP A 1 91 ? -7.844 -1.508 3.867 1.00 84.25 91 ASP A O 1
ATOM 740 N N . LEU A 1 92 ? -9.483 -1.292 2.316 1.00 81.88 92 LEU A N 1
ATOM 741 C CA . LEU A 1 92 ? -9.080 -2.384 1.449 1.00 81.88 92 LEU A CA 1
ATOM 742 C C . LEU A 1 92 ? -8.188 -1.846 0.337 1.00 81.88 92 LEU A C 1
ATOM 744 O O . LEU A 1 92 ? -8.636 -1.059 -0.489 1.00 81.88 92 LEU A O 1
ATOM 748 N N . ILE A 1 93 ? -6.938 -2.288 0.301 1.00 81.50 93 ILE A N 1
ATOM 749 C CA . ILE A 1 93 ? -5.963 -1.915 -0.719 1.00 81.50 93 ILE A CA 1
ATOM 750 C C . ILE A 1 93 ? -5.858 -3.073 -1.7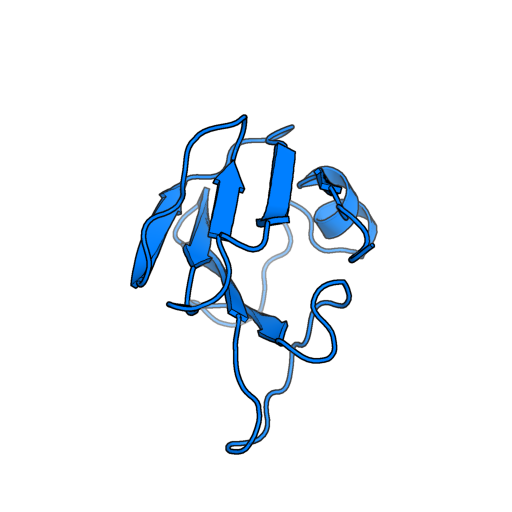06 1.00 81.50 93 ILE A C 1
ATOM 752 O O . ILE A 1 93 ? -5.5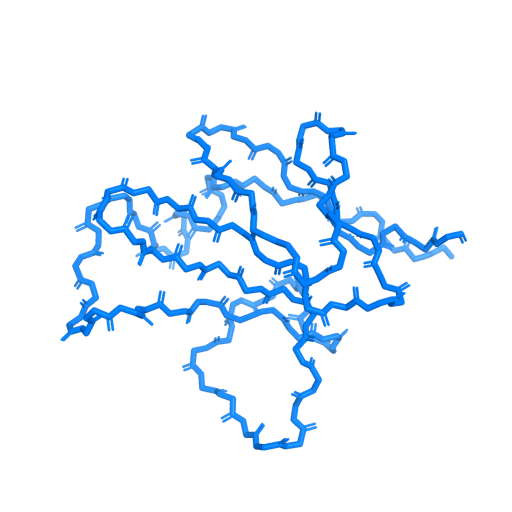04 -4.190 -1.328 1.00 81.50 93 ILE A O 1
ATOM 756 N N . GLU A 1 94 ? -6.114 -2.827 -2.982 1.00 78.31 94 GLU A N 1
ATOM 757 C CA . GLU A 1 94 ? -5.867 -3.817 -4.029 1.00 78.31 94 GLU A CA 1
ATOM 758 C C . GLU A 1 94 ? -4.789 -3.313 -4.967 1.00 78.31 94 GLU A C 1
ATOM 760 O O . GLU A 1 94 ? -4.737 -2.140 -5.327 1.00 78.31 94 GLU A O 1
ATOM 765 N N . TRP A 1 95 ? -3.884 -4.206 -5.344 1.00 74.94 95 TRP A N 1
ATOM 766 C CA . TRP A 1 95 ? -2.746 -3.852 -6.173 1.00 74.94 95 TRP A CA 1
ATOM 767 C C . TRP A 1 95 ? -2.428 -4.970 -7.157 1.00 74.94 95 TRP A C 1
ATOM 769 O O .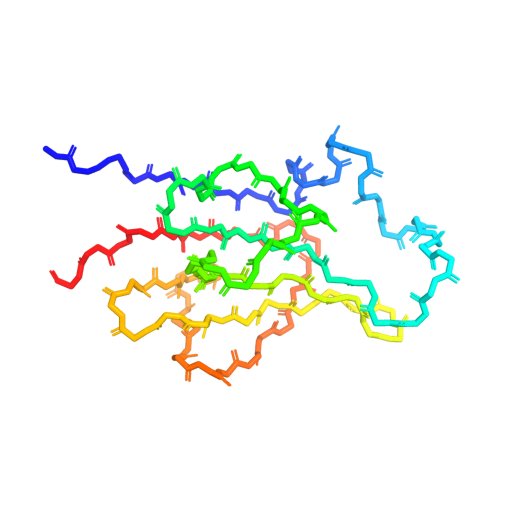 TRP A 1 95 ? -2.707 -6.145 -6.911 1.00 74.94 95 TRP A O 1
ATOM 779 N N . GLY A 1 96 ? -1.820 -4.598 -8.282 1.00 63.94 96 GLY A N 1
ATOM 780 C CA . GLY A 1 96 ? -1.464 -5.543 -9.337 1.00 63.94 96 GLY A CA 1
ATOM 781 C C . GLY A 1 96 ? -2.598 -5.798 -10.327 1.00 63.94 96 GLY A C 1
ATOM 782 O O . GLY A 1 96 ? -2.503 -6.740 -11.116 1.00 63.94 96 GLY A O 1
ATOM 783 N N . LEU A 1 97 ? -3.626 -4.942 -10.323 1.00 56.81 97 LEU A N 1
ATOM 784 C CA . LEU A 1 97 ? -4.596 -4.851 -11.406 1.00 56.81 97 LEU A CA 1
ATOM 785 C C . LEU A 1 97 ? -3.807 -4.451 -12.662 1.00 56.81 97 LEU A C 1
ATOM 787 O O . LEU A 1 97 ? -3.352 -3.312 -12.790 1.00 56.81 97 LEU A O 1
ATOM 791 N N . SER A 1 98 ? -3.529 -5.421 -13.537 1.00 46.31 98 SER A N 1
ATOM 792 C CA . SER A 1 98 ? -3.060 -5.095 -14.880 1.00 46.31 98 SER A CA 1
ATOM 793 C C . SER A 1 98 ? -4.183 -4.349 -15.580 1.00 46.31 98 SER A C 1
ATOM 795 O O . SER A 1 98 ? -5.334 -4.781 -15.482 1.00 46.31 98 SER A O 1
ATOM 797 N N . SER A 1 99 ? -3.832 -3.259 -16.254 1.00 45.00 99 SER A N 1
ATOM 798 C CA . SER A 1 99 ? -4.709 -2.598 -17.215 1.00 45.00 99 SER A CA 1
ATOM 799 C C . SER A 1 99 ? -5.304 -3.563 -18.240 1.00 45.00 99 SER A C 1
ATOM 801 O O . SER A 1 99 ? -4.688 -4.625 -18.513 1.00 45.00 99 SER A O 1
#

Solvent-accessible surface area (backbone atoms only — not comparable to full-atom values): 5910 Å² total; per-residue (Å²): 130,82,74,83,52,77,42,45,51,60,57,52,28,71,74,72,52,45,101,75,62,78,60,100,45,91,70,49,56,41,32,19,27,74,90,41,66,90,45,83,40,84,76,84,60,94,87,59,60,57,31,35,36,42,34,51,54,100,91,39,44,30,41,28,26,62,23,91,76,47,44,34,28,50,72,87,40,75,46,54,62,77,35,76,44,81,54,58,92,77,41,39,35,38,41,62,49,68,126

Sequence (99 aa):
MKPNITWGLQKIQAHGIADNTIYATEGTQIIFTVTSPWIPVFKVNDDVKIALTLTRHEEAWWIINQSTEYCCTVNDQIVEPHHRMRLNEGDLIEWGLSS

Nearest PDB structures (foldseek):
  1uht-assembly1_A  TM=7.198E-01  e=5.349E-02  Arabidopsis thaliana
  2aff-assembly1_A  TM=6.605E-01  e=4.798E-02  Homo sapiens
  6hc0-assembly3_C  TM=5.609E-01  e=5.349E-02  Bdellovibrio bacteriovorus HD100
  1wln-assembly1_A  TM=6.694E-01  e=2.732E-01  Mus musculus
  6i2r-assembly1_D  TM=4.920E-01  e=2.198E-01  Mycolicibacterium smegmatis MC2 155

Organism: Shigella flexneri (NCBI:txid623)

Secondary structure (DSSP, 8-state):
----EEEEHHHHHHTT--TT---SSTT-EEEEESS-TTS-BS---TT--EEEEEEEETTEEEEEE--SSSEEEETTEE--BT-EEEE-TTPEEEEEE--